Protein AF-A0A0Q4E664-F1 (afdb_monomer_lite)

Secondary structure (DSSP, 8-state):
----SSGGG--HHHHHHHHHHHHHHHHHHH-BTTBPGGGG-SS--HHHHHHHHHHHHS-S--

Foldseek 3Di:
DDPPPPCPPPDVVVVVVVVVLVVVLCCQQPPDDPQDHVNPPPPDDSVRVSVVSVVVVPDDDD

Sequence (62 aa):
MALLGAQATQDPEALYNRVCMAKLMQHVTQGFKAMPPRGLCMDCSTEDYQAINELMVSKPGR

pLDDT: mean 77.33, std 15.71, range [41.69, 93.94]

Structure (mmCIF, N/CA/C/O backbone):
data_AF-A0A0Q4E664-F1
#
_entry.id   AF-A0A0Q4E664-F1
#
loop_
_atom_site.group_PDB
_atom_site.id
_atom_site.type_symbol
_atom_site.label_atom_id
_atom_site.label_alt_id
_atom_site.label_comp_id
_atom_site.label_asym_id
_atom_site.label_entity_id
_atom_site.label_seq_id
_atom_site.pdbx_PDB_ins_code
_atom_site.Cartn_x
_atom_site.Cartn_y
_atom_site.Cartn_z
_atom_site.occupancy
_atom_site.B_iso_or_equiv
_atom_site.auth_seq_id
_atom_site.auth_comp_id
_atom_site.auth_asym_id
_atom_site.auth_atom_id
_atom_site.pdbx_PDB_model_num
ATOM 1 N N . MET A 1 1 ? -36.967 -3.454 21.584 1.00 41.69 1 MET A N 1
ATOM 2 C CA . MET A 1 1 ? -36.331 -3.464 20.250 1.00 41.69 1 MET A CA 1
ATOM 3 C C . MET A 1 1 ? -35.370 -2.295 20.193 1.00 41.69 1 MET A C 1
ATOM 5 O O . MET A 1 1 ? -35.803 -1.161 20.049 1.00 41.69 1 MET A O 1
ATOM 9 N N . ALA A 1 2 ? -34.093 -2.555 20.458 1.00 42.66 2 ALA A N 1
ATOM 10 C CA . ALA A 1 2 ? -33.079 -1.515 20.473 1.00 42.66 2 ALA A CA 1
ATOM 11 C C . ALA A 1 2 ? -32.716 -1.140 19.032 1.00 42.66 2 ALA A C 1
ATOM 13 O O . ALA A 1 2 ? -32.361 -2.010 18.237 1.00 42.66 2 ALA A O 1
ATOM 14 N N . LEU A 1 3 ? -32.797 0.153 18.713 1.00 49.66 3 LEU A N 1
ATOM 15 C CA . LEU A 1 3 ? -32.138 0.758 17.558 1.00 49.66 3 LEU A CA 1
ATOM 16 C C . LEU A 1 3 ? -30.615 0.648 17.747 1.00 49.66 3 LEU A C 1
ATOM 18 O O . LEU A 1 3 ? -29.945 1.614 18.086 1.00 49.66 3 LEU A O 1
ATOM 22 N N . LEU A 1 4 ? -30.063 -0.551 17.560 1.00 51.31 4 LEU A N 1
ATOM 23 C CA . LEU A 1 4 ? -28.625 -0.827 17.636 1.00 51.31 4 LEU A CA 1
ATOM 24 C C . LEU A 1 4 ? -27.937 -0.721 16.260 1.00 51.31 4 LEU A C 1
ATOM 26 O O . LEU A 1 4 ? -26.855 -1.264 16.067 1.00 51.31 4 LEU A O 1
ATOM 30 N N . GLY A 1 5 ? -28.562 -0.042 15.291 1.00 49.81 5 GLY A N 1
ATOM 31 C CA . GLY A 1 5 ? -28.112 -0.009 13.894 1.00 49.81 5 GLY A CA 1
ATOM 32 C C . GLY A 1 5 ? -27.153 1.125 13.506 1.00 49.81 5 GLY A C 1
ATOM 33 O O . GLY A 1 5 ? -26.613 1.083 12.408 1.00 49.81 5 GLY A O 1
ATOM 34 N N . ALA A 1 6 ? -26.921 2.134 14.354 1.00 53.06 6 ALA A N 1
ATOM 35 C CA . ALA A 1 6 ? -26.204 3.358 13.946 1.00 53.06 6 ALA A CA 1
ATOM 36 C C . ALA A 1 6 ? -24.767 3.499 14.492 1.00 53.06 6 ALA A C 1
ATOM 38 O O . ALA A 1 6 ? -24.116 4.507 14.253 1.00 53.06 6 ALA A O 1
ATOM 39 N N . GLN A 1 7 ? -24.245 2.497 15.203 1.00 55.72 7 GLN A N 1
ATOM 40 C CA . GLN A 1 7 ? -22.957 2.597 15.910 1.00 55.72 7 GLN A CA 1
ATOM 41 C C . GLN A 1 7 ? -21.722 2.510 14.995 1.00 55.72 7 GLN A C 1
ATOM 43 O O . GLN A 1 7 ? -20.601 2.706 15.456 1.00 55.72 7 GLN A O 1
ATOM 48 N N . ALA A 1 8 ? -21.890 2.201 13.705 1.00 52.31 8 ALA A N 1
ATOM 49 C CA . ALA A 1 8 ? -20.759 1.979 12.799 1.00 52.31 8 ALA A CA 1
ATOM 50 C C . ALA A 1 8 ? -19.941 3.255 12.496 1.00 52.31 8 ALA A C 1
ATOM 52 O O . ALA A 1 8 ? -18.881 3.162 11.880 1.00 52.31 8 ALA A O 1
ATOM 53 N N . THR A 1 9 ? -20.413 4.435 12.916 1.00 51.81 9 THR A N 1
ATOM 54 C CA . THR A 1 9 ? -19.747 5.735 12.725 1.00 51.81 9 THR A CA 1
ATOM 55 C C . THR A 1 9 ? -19.041 6.276 13.974 1.00 51.81 9 THR A C 1
ATOM 57 O O . THR A 1 9 ? -18.423 7.333 13.888 1.00 51.81 9 THR A O 1
ATOM 60 N N . GLN A 1 10 ? -19.105 5.591 15.122 1.00 57.53 10 GLN A N 1
ATOM 61 C CA . GLN A 1 10 ? -18.681 6.155 16.414 1.00 57.53 10 GLN A CA 1
ATOM 62 C C . GLN A 1 10 ? -17.330 5.678 16.951 1.00 57.53 10 GLN A C 1
ATOM 64 O O . GLN A 1 10 ? -16.932 6.153 18.010 1.00 57.53 10 GLN A O 1
ATOM 69 N N . ASP A 1 11 ? -16.613 4.804 16.241 1.00 65.75 11 ASP A N 1
ATOM 70 C CA . ASP A 1 11 ? -15.229 4.480 16.593 1.00 65.75 11 ASP A CA 1
ATOM 71 C C . ASP A 1 11 ? -14.270 5.364 15.770 1.00 65.75 11 ASP A C 1
ATOM 73 O O . ASP A 1 11 ? -14.009 5.073 14.594 1.00 65.75 11 ASP A O 1
ATOM 77 N N . PRO A 1 12 ? -13.795 6.495 16.330 1.00 69.19 12 PRO A N 1
ATOM 78 C CA . PRO A 1 12 ? -12.919 7.415 15.609 1.00 69.19 12 PRO A CA 1
ATOM 79 C C . PRO A 1 12 ? -11.606 6.743 15.193 1.00 69.19 12 PRO A C 1
ATOM 81 O O . PRO A 1 12 ? -11.066 7.085 14.142 1.00 69.19 12 PRO A O 1
ATOM 84 N N . GLU A 1 13 ? -11.139 5.749 15.952 1.00 70.94 13 GLU A N 1
ATOM 85 C CA . GLU A 1 13 ? -9.938 4.968 15.646 1.00 70.94 13 GLU A CA 1
ATOM 86 C C . GLU A 1 13 ? -10.128 4.088 14.400 1.00 70.94 13 GLU A C 1
ATOM 88 O O . GLU A 1 13 ? -9.292 4.094 13.498 1.00 70.94 13 GLU A O 1
ATOM 93 N N . ALA A 1 14 ? -11.249 3.376 14.271 1.00 71.06 14 ALA A N 1
ATOM 94 C CA . ALA A 1 14 ? -11.552 2.554 13.102 1.00 71.06 14 ALA A CA 1
ATOM 95 C C . ALA A 1 14 ? -11.746 3.402 11.841 1.00 71.06 14 ALA A C 1
ATOM 97 O O . ALA A 1 14 ? -11.308 3.009 10.755 1.00 71.06 14 ALA A O 1
ATOM 98 N N . LEU A 1 15 ? -12.377 4.574 11.966 1.00 74.06 15 LEU A N 1
ATOM 99 C CA . LEU A 1 15 ? -12.505 5.512 10.853 1.00 74.06 15 LEU A CA 1
ATOM 100 C C . LEU A 1 15 ? -11.137 6.071 10.445 1.00 74.06 15 LEU A C 1
ATOM 102 O O . LEU A 1 15 ? -10.817 6.085 9.255 1.00 74.06 15 LEU A O 1
ATOM 106 N N . TYR A 1 16 ? -10.316 6.474 11.417 1.00 74.56 16 TYR A N 1
ATOM 107 C CA . TYR A 1 16 ? -8.954 6.942 11.180 1.00 74.56 16 TYR A CA 1
ATOM 108 C C . TYR A 1 16 ? -8.109 5.872 10.485 1.00 74.56 16 TYR A C 1
ATOM 110 O O . TYR A 1 16 ? -7.476 6.152 9.466 1.00 74.56 16 TYR A O 1
ATOM 118 N N . ASN A 1 17 ? -8.179 4.626 10.953 1.00 78.94 17 ASN A N 1
ATOM 119 C CA . ASN A 1 17 ? -7.468 3.504 10.354 1.00 78.94 17 ASN A CA 1
ATOM 120 C C . ASN A 1 17 ? -7.920 3.261 8.911 1.00 78.94 17 ASN A C 1
ATOM 122 O O . ASN A 1 17 ? -7.074 3.138 8.030 1.00 78.94 17 ASN A O 1
ATOM 126 N N . ARG A 1 18 ? -9.228 3.291 8.618 1.00 77.75 18 ARG A N 1
ATOM 127 C CA . ARG A 1 18 ? -9.736 3.168 7.237 1.00 77.75 18 ARG A CA 1
ATOM 128 C C . ARG A 1 18 ? -9.227 4.276 6.316 1.00 77.75 18 ARG A C 1
ATOM 130 O O . ARG A 1 18 ? -8.795 3.991 5.200 1.00 77.75 18 ARG A O 1
ATOM 137 N N . VAL A 1 19 ? -9.254 5.528 6.772 1.00 82.00 19 VAL A N 1
ATOM 138 C CA . VAL A 1 19 ? -8.755 6.673 5.991 1.00 82.00 19 VAL A CA 1
ATOM 139 C C . VAL A 1 19 ? -7.240 6.570 5.782 1.00 82.00 19 VAL A C 1
ATOM 141 O O . VAL A 1 19 ? -6.749 6.798 4.674 1.00 82.00 19 VAL A O 1
ATOM 144 N N . CYS A 1 20 ? -6.502 6.156 6.813 1.00 83.06 20 CYS A N 1
ATOM 145 C CA . CYS A 1 20 ? -5.071 5.885 6.735 1.00 83.06 20 CYS A CA 1
ATOM 146 C C . CYS A 1 20 ? -4.770 4.780 5.710 1.00 83.06 20 CYS A C 1
ATOM 148 O O . CYS A 1 20 ? -3.871 4.943 4.885 1.00 83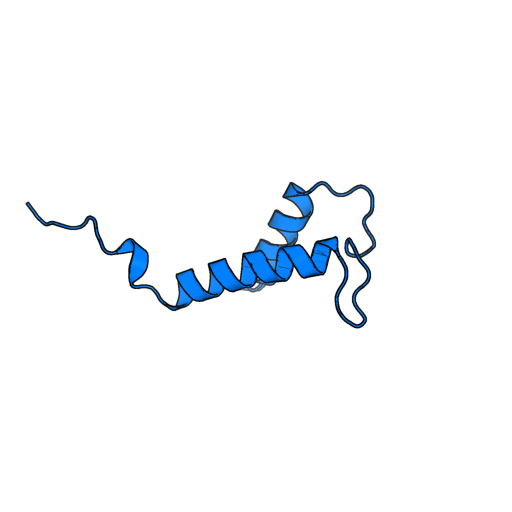.06 20 CYS A O 1
ATOM 150 N N . MET A 1 21 ? -5.569 3.704 5.680 1.00 85.44 21 MET A N 1
ATOM 151 C CA . MET A 1 21 ? -5.356 2.573 4.769 1.00 85.44 21 MET A CA 1
ATOM 152 C C . MET A 1 21 ? -5.516 2.991 3.313 1.00 85.44 21 MET A C 1
ATOM 154 O O . MET A 1 21 ? -4.677 2.652 2.479 1.00 85.44 21 MET A O 1
ATOM 158 N N . ALA A 1 22 ? -6.542 3.791 3.014 1.00 85.88 22 ALA A N 1
ATOM 159 C CA . ALA A 1 22 ? -6.759 4.319 1.672 1.00 85.88 22 ALA A CA 1
ATOM 160 C C . ALA A 1 22 ? -5.589 5.202 1.205 1.00 85.88 22 ALA A C 1
ATOM 162 O O . ALA A 1 22 ? -5.125 5.078 0.070 1.00 85.88 22 ALA A O 1
ATOM 163 N N . LYS A 1 23 ? -5.073 6.070 2.086 1.00 89.44 23 LYS A N 1
ATOM 164 C CA . LYS A 1 23 ? -3.934 6.942 1.764 1.00 89.44 23 LYS A CA 1
ATOM 165 C C . LYS A 1 23 ? -2.646 6.145 1.561 1.00 89.44 23 LYS A C 1
ATOM 167 O O . LYS A 1 23 ? -1.885 6.425 0.636 1.00 89.44 23 LYS A O 1
ATOM 172 N N . LEU A 1 24 ? -2.417 5.143 2.401 1.00 88.44 24 LEU A N 1
ATOM 173 C CA . LEU A 1 24 ? -1.225 4.310 2.345 1.00 88.44 24 LEU A CA 1
ATOM 174 C C . LEU A 1 24 ? -1.197 3.451 1.075 1.00 88.44 24 LEU A C 1
ATOM 176 O O . LEU A 1 24 ? -0.154 3.360 0.435 1.00 88.44 24 LEU A O 1
ATOM 180 N N . MET A 1 25 ? -2.350 2.954 0.620 1.00 89.69 25 MET A N 1
ATOM 181 C CA . MET A 1 25 ? -2.473 2.271 -0.672 1.00 89.69 25 MET A CA 1
ATOM 182 C C . MET A 1 25 ? -2.045 3.141 -1.866 1.00 89.69 25 MET A C 1
ATOM 184 O O . MET A 1 25 ? -1.351 2.669 -2.771 1.00 89.69 25 MET A O 1
ATOM 188 N N . GLN A 1 26 ? -2.388 4.434 -1.865 1.00 90.69 26 GLN A N 1
ATOM 189 C CA . GLN A 1 26 ? -1.908 5.359 -2.900 1.00 90.69 26 GLN A CA 1
ATOM 190 C C . GLN A 1 26 ? -0.384 5.511 -2.864 1.00 90.69 26 GLN A C 1
ATOM 192 O O . GLN A 1 26 ? 0.265 5.487 -3.904 1.00 90.69 26 GLN A O 1
ATOM 197 N N . HIS A 1 27 ? 0.204 5.621 -1.673 1.00 91.75 27 HIS A N 1
ATOM 198 C CA . HIS A 1 27 ? 1.654 5.737 -1.521 1.00 91.75 27 HIS A CA 1
ATOM 199 C C . HIS A 1 27 ? 2.393 4.458 -1.932 1.00 91.75 27 HIS A C 1
ATOM 201 O O . HIS A 1 27 ? 3.443 4.541 -2.562 1.00 91.75 27 HIS A O 1
ATOM 207 N N . VAL A 1 28 ? 1.843 3.279 -1.627 1.00 89.62 28 VAL A N 1
ATOM 208 C CA . VAL A 1 28 ? 2.425 1.994 -2.040 1.00 89.62 28 VAL A CA 1
ATOM 209 C C . VAL A 1 28 ? 2.382 1.843 -3.558 1.00 89.62 28 VAL A C 1
ATOM 211 O O . VAL A 1 28 ? 3.352 1.387 -4.148 1.00 89.62 28 VAL A O 1
ATOM 214 N N . THR A 1 29 ? 1.307 2.268 -4.219 1.00 89.81 29 THR A N 1
ATOM 215 C CA . THR A 1 29 ? 1.182 2.142 -5.681 1.00 89.81 29 THR A CA 1
ATOM 216 C C . THR A 1 29 ? 1.991 3.189 -6.449 1.00 89.81 29 THR A C 1
ATOM 218 O O . THR A 1 29 ? 2.635 2.850 -7.440 1.00 89.81 29 THR A O 1
ATOM 221 N N . GLN A 1 30 ? 1.996 4.442 -5.990 1.00 90.88 30 GLN A N 1
ATOM 222 C CA . GLN A 1 30 ? 2.604 5.575 -6.702 1.00 90.88 30 GLN A CA 1
ATOM 223 C C . GLN A 1 30 ? 4.029 5.905 -6.236 1.00 90.88 30 GLN A C 1
ATOM 225 O O . GLN A 1 30 ? 4.742 6.644 -6.912 1.00 90.88 30 GLN A O 1
ATOM 230 N N . GLY A 1 31 ? 4.461 5.346 -5.105 1.00 91.00 31 GLY A N 1
ATOM 231 C CA . GLY A 1 31 ? 5.665 5.774 -4.403 1.00 91.00 31 GLY A CA 1
ATOM 232 C C . GLY A 1 31 ? 5.400 7.017 -3.549 1.00 91.00 31 GLY A C 1
ATOM 233 O O . GLY A 1 31 ? 4.498 7.815 -3.813 1.00 91.00 31 GLY A O 1
ATOM 234 N N . PHE A 1 32 ? 6.184 7.189 -2.486 1.00 93.94 32 PHE A N 1
ATOM 235 C CA . PHE A 1 32 ? 6.059 8.343 -1.595 1.00 93.94 32 PHE A CA 1
ATOM 236 C C . PHE A 1 32 ? 7.398 8.687 -0.946 1.00 93.94 32 PHE A C 1
ATOM 238 O O . PHE A 1 32 ? 7.979 7.879 -0.220 1.00 93.94 32 PHE A O 1
ATOM 245 N N . LYS A 1 33 ? 7.876 9.920 -1.162 1.00 92.50 33 LYS A N 1
ATOM 246 C CA . LYS A 1 33 ? 9.204 10.379 -0.718 1.00 92.50 33 LYS A CA 1
ATOM 247 C C . LYS A 1 33 ? 10.303 9.417 -1.201 1.00 92.50 33 LYS A C 1
ATOM 249 O O . LYS A 1 33 ? 10.448 9.221 -2.398 1.00 92.50 33 LYS A O 1
ATOM 254 N N . ALA A 1 34 ? 11.065 8.830 -0.280 1.00 93.56 34 ALA A N 1
ATOM 255 C CA . ALA A 1 34 ? 12.126 7.872 -0.576 1.00 93.56 34 ALA A CA 1
ATOM 256 C C . ALA A 1 34 ? 11.611 6.439 -0.814 1.00 93.56 34 ALA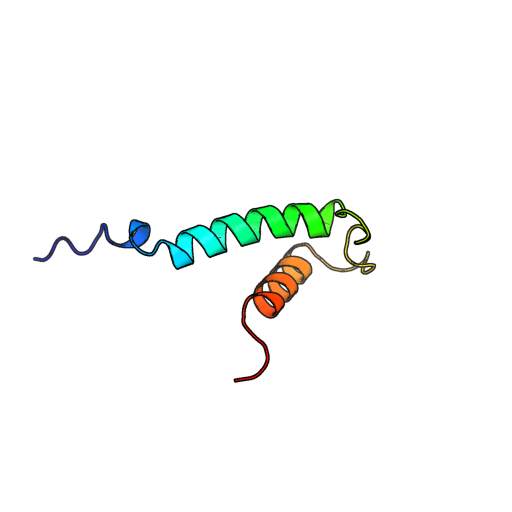 A C 1
ATOM 258 O O . ALA A 1 34 ? 12.405 5.556 -1.126 1.00 93.56 34 ALA A O 1
ATOM 259 N N . MET A 1 35 ? 10.308 6.184 -0.643 1.00 90.94 35 MET A N 1
ATOM 260 C CA . MET A 1 35 ? 9.731 4.863 -0.863 1.00 90.94 35 MET A CA 1
ATOM 261 C C . MET A 1 35 ? 9.469 4.653 -2.361 1.00 90.94 35 MET A C 1
ATOM 263 O O . MET A 1 35 ? 8.707 5.430 -2.950 1.00 90.94 35 MET A O 1
ATOM 267 N N . PRO A 1 36 ? 10.068 3.624 -2.985 1.00 90.31 36 PRO A N 1
ATOM 268 C CA . PRO A 1 36 ? 9.838 3.326 -4.389 1.00 90.31 36 PRO A CA 1
ATOM 269 C C . PRO A 1 36 ? 8.391 2.869 -4.618 1.00 90.31 36 PRO A C 1
ATOM 271 O O . PRO A 1 36 ? 7.803 2.220 -3.743 1.00 90.31 36 PRO A O 1
ATOM 274 N N . PRO A 1 37 ? 7.814 3.166 -5.796 1.00 91.75 37 PRO A N 1
ATOM 275 C CA . PRO A 1 37 ? 6.510 2.640 -6.163 1.00 91.75 37 PRO A CA 1
ATOM 276 C C . PRO A 1 37 ? 6.530 1.114 -6.113 1.00 91.75 37 PRO A C 1
ATOM 278 O O . PRO A 1 37 ? 7.537 0.467 -6.413 1.00 91.75 37 PRO A O 1
ATOM 281 N N . ARG A 1 38 ? 5.394 0.547 -5.718 1.00 89.69 38 ARG A N 1
ATOM 282 C CA . ARG A 1 38 ? 5.139 -0.893 -5.626 1.00 89.69 38 ARG A CA 1
ATOM 283 C C . ARG A 1 38 ? 6.053 -1.648 -4.658 1.00 89.69 38 ARG A C 1
ATOM 285 O O . ARG A 1 38 ? 6.101 -2.875 -4.693 1.00 89.69 38 ARG A O 1
ATOM 292 N N . GLY A 1 39 ? 6.782 -0.939 -3.789 1.00 87.38 39 GLY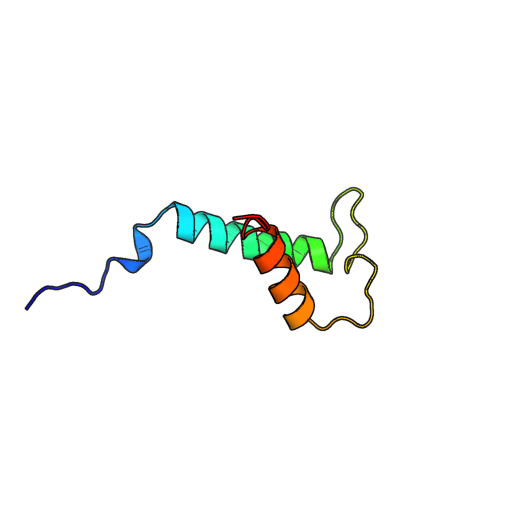 A N 1
ATOM 293 C CA . GLY A 1 39 ? 7.647 -1.553 -2.780 1.00 87.38 39 GLY A CA 1
ATOM 294 C C . GLY A 1 39 ? 8.681 -2.517 -3.369 1.00 87.38 39 GLY A C 1
ATOM 295 O O . GLY A 1 39 ? 9.011 -3.506 -2.727 1.00 87.38 39 GLY A O 1
ATOM 296 N N . LEU A 1 40 ? 9.149 -2.255 -4.597 1.00 85.38 40 LEU A N 1
ATOM 297 C CA . LEU A 1 40 ? 10.066 -3.109 -5.371 1.00 85.38 40 LEU A CA 1
ATOM 298 C C . LEU A 1 40 ? 9.508 -4.477 -5.810 1.00 85.38 40 LEU A C 1
ATOM 300 O O . LEU A 1 40 ? 10.194 -5.186 -6.541 1.00 85.38 40 LEU A O 1
ATOM 304 N N . CYS A 1 41 ? 8.277 -4.840 -5.443 1.00 89.38 41 CYS A N 1
ATOM 305 C CA . CYS A 1 41 ? 7.620 -6.039 -5.954 1.00 89.38 41 CYS A CA 1
ATOM 306 C C . CYS A 1 41 ? 6.749 -5.661 -7.151 1.00 89.38 41 CYS A C 1
ATOM 308 O O . CYS A 1 41 ? 5.649 -5.159 -6.958 1.00 89.38 41 CYS A O 1
ATOM 310 N N . MET A 1 42 ? 7.208 -5.865 -8.385 1.00 84.88 42 MET A N 1
ATOM 311 C CA . MET A 1 42 ? 6.400 -5.533 -9.572 1.00 84.88 42 MET A CA 1
ATOM 312 C C . MET A 1 42 ? 5.352 -6.603 -9.903 1.00 84.88 42 MET A C 1
ATOM 314 O O . MET A 1 42 ? 4.348 -6.285 -10.537 1.00 84.88 42 MET A O 1
ATOM 318 N N . ASP A 1 43 ? 5.551 -7.828 -9.414 1.00 90.69 43 ASP A N 1
ATOM 319 C CA . ASP A 1 43 ? 4.686 -8.983 -9.680 1.00 90.69 43 ASP A CA 1
ATOM 320 C C . ASP A 1 43 ? 3.535 -9.140 -8.672 1.00 90.69 43 ASP A C 1
ATOM 322 O O . ASP A 1 43 ? 2.609 -9.911 -8.906 1.00 90.69 43 ASP A O 1
ATOM 326 N N . CYS A 1 44 ? 3.573 -8.409 -7.554 1.00 88.31 44 CYS A N 1
ATOM 327 C CA . CYS A 1 44 ? 2.538 -8.469 -6.521 1.00 88.31 44 CYS A CA 1
ATOM 328 C C . CYS A 1 44 ? 1.196 -7.939 -7.055 1.00 88.31 44 CYS A C 1
ATOM 330 O O . CYS A 1 44 ? 1.149 -6.943 -7.769 1.00 88.31 44 CYS A O 1
ATOM 332 N N . SER A 1 45 ? 0.080 -8.559 -6.707 1.00 89.75 45 SER A N 1
ATOM 333 C CA . SER A 1 45 ? -1.261 -8.068 -7.043 1.00 89.75 45 SER A CA 1
ATOM 334 C C . SER A 1 45 ? -1.687 -6.898 -6.145 1.00 89.75 45 SER A C 1
ATOM 336 O O . SER A 1 45 ? -1.007 -6.535 -5.182 1.00 89.75 45 SER A O 1
ATOM 338 N N . THR A 1 46 ? -2.823 -6.269 -6.455 1.00 86.56 46 THR A N 1
ATOM 339 C CA . THR A 1 46 ? -3.395 -5.241 -5.573 1.00 86.56 46 THR A CA 1
ATOM 340 C C . THR A 1 46 ? -3.795 -5.828 -4.219 1.00 86.56 46 THR A C 1
ATOM 342 O O . THR A 1 46 ? -3.541 -5.183 -3.201 1.00 86.56 46 THR A O 1
ATOM 345 N N . GLU A 1 47 ? -4.326 -7.054 -4.187 1.00 88.88 47 GLU A N 1
ATOM 346 C CA . GLU A 1 47 ? -4.610 -7.777 -2.945 1.00 88.88 47 GLU A CA 1
ATOM 347 C C . GLU A 1 47 ? -3.352 -8.004 -2.093 1.00 88.88 47 GLU A C 1
ATOM 349 O O . GLU A 1 47 ? -3.403 -7.831 -0.874 1.00 88.88 47 GLU A O 1
ATOM 354 N N . ASP A 1 48 ? -2.204 -8.309 -2.707 1.00 90.44 48 ASP A N 1
ATOM 355 C CA . ASP A 1 48 ? -0.951 -8.521 -1.966 1.00 90.44 48 ASP A CA 1
ATOM 356 C C . ASP A 1 48 ? -0.503 -7.249 -1.234 1.00 90.44 48 ASP A C 1
ATOM 358 O O . ASP A 1 48 ? -0.105 -7.293 -0.067 1.00 90.44 48 ASP A O 1
ATOM 362 N N . TYR A 1 49 ? -0.622 -6.083 -1.879 1.00 87.88 49 TYR A N 1
ATOM 363 C CA . TYR A 1 49 ? -0.335 -4.811 -1.210 1.00 87.88 49 TYR A CA 1
ATOM 364 C C . TYR A 1 49 ? -1.314 -4.513 -0.081 1.00 87.88 49 TYR A C 1
ATOM 366 O O . TYR A 1 49 ? -0.923 -3.914 0.917 1.00 87.88 49 TYR A O 1
ATOM 374 N N . GLN A 1 50 ? -2.569 -4.930 -0.224 1.00 87.38 50 GLN A N 1
ATOM 375 C CA . GLN A 1 50 ? -3.611 -4.797 0.792 1.00 87.38 50 GLN A CA 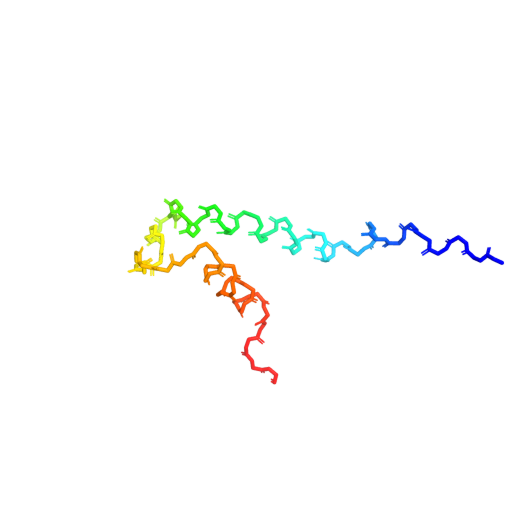1
ATOM 37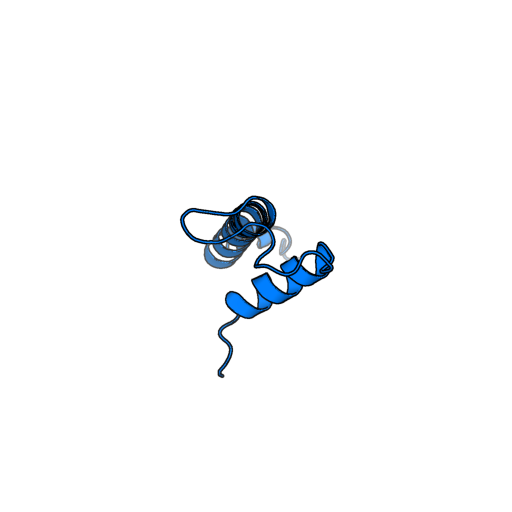6 C C . GLN A 1 50 ? -3.252 -5.609 2.038 1.00 87.38 50 GLN A C 1
ATOM 378 O O . GLN A 1 50 ? -3.206 -5.049 3.132 1.00 87.38 50 GLN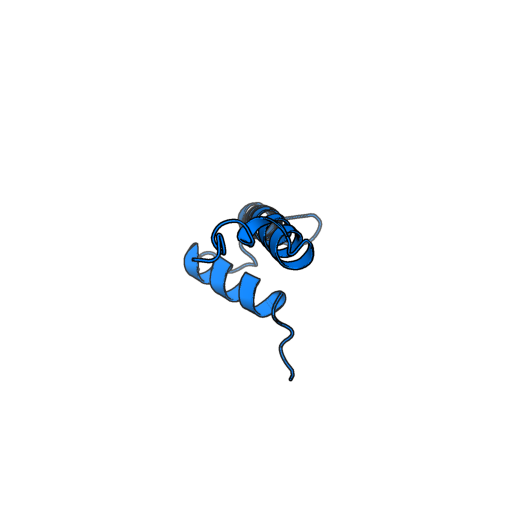 A O 1
ATOM 383 N N . ALA A 1 51 ? -2.887 -6.878 1.853 1.00 88.75 51 ALA A N 1
ATOM 384 C CA . ALA A 1 51 ? -2.498 -7.778 2.933 1.00 88.75 51 ALA A CA 1
ATOM 385 C C . ALA A 1 51 ? -1.227 -7.310 3.658 1.00 88.75 51 ALA A C 1
ATOM 387 O O . ALA A 1 51 ? -1.176 -7.308 4.888 1.00 88.75 51 ALA A O 1
ATOM 388 N N . ILE A 1 52 ? -0.208 -6.854 2.918 1.00 85.56 52 ILE A N 1
ATOM 389 C CA . ILE A 1 52 ? 1.005 -6.279 3.521 1.00 85.56 52 ILE A CA 1
ATOM 390 C C . ILE A 1 52 ? 0.659 -5.017 4.312 1.00 85.56 52 ILE A C 1
ATOM 392 O O . ILE A 1 52 ? 1.165 -4.813 5.411 1.00 85.56 52 ILE A O 1
ATOM 396 N N . ASN A 1 53 ? -0.199 -4.159 3.768 1.00 85.38 53 ASN A N 1
ATOM 397 C CA . ASN A 1 53 ? -0.574 -2.921 4.428 1.00 85.38 53 ASN A CA 1
ATOM 398 C C . ASN A 1 53 ? -1.332 -3.174 5.740 1.00 85.38 53 ASN A C 1
ATOM 400 O O . ASN A 1 53 ? -1.024 -2.566 6.765 1.00 85.38 53 ASN A O 1
ATOM 404 N N . GLU A 1 54 ? -2.269 -4.123 5.725 1.00 84.62 54 GLU A N 1
ATOM 405 C CA . GLU A 1 54 ? -2.960 -4.594 6.925 1.00 84.62 54 GLU A CA 1
ATOM 406 C C . GLU A 1 54 ? -1.975 -5.166 7.945 1.00 84.62 54 GLU A C 1
ATOM 408 O O . GLU A 1 54 ? -2.027 -4.769 9.108 1.00 84.62 54 GLU A O 1
ATOM 413 N N . LEU A 1 55 ? -1.018 -5.993 7.504 1.00 82.81 55 LEU A N 1
ATOM 414 C CA . LEU A 1 55 ? 0.046 -6.533 8.353 1.00 82.81 55 LEU A CA 1
ATOM 415 C C . LEU A 1 55 ? 0.906 -5.437 8.992 1.00 82.81 55 LEU A C 1
ATOM 417 O O . LEU A 1 55 ? 1.299 -5.569 10.142 1.00 82.81 55 LEU A O 1
ATOM 421 N N . MET A 1 56 ? 1.235 -4.363 8.276 1.00 78.19 56 MET A N 1
ATOM 422 C CA . MET A 1 56 ? 2.069 -3.283 8.821 1.00 78.19 56 MET A CA 1
ATOM 423 C C . MET A 1 56 ? 1.332 -2.440 9.866 1.00 78.19 56 MET A C 1
ATOM 425 O O . MET A 1 56 ? 1.951 -1.837 10.746 1.00 78.19 56 MET A O 1
ATOM 429 N N . VAL A 1 57 ? 0.007 -2.389 9.768 1.00 77.44 57 VAL A N 1
ATOM 430 C CA . VAL A 1 57 ? -0.861 -1.609 10.658 1.00 77.44 57 VAL A CA 1
ATOM 431 C C . VAL A 1 57 ? -1.282 -2.435 11.862 1.00 77.44 57 VAL A C 1
ATOM 433 O O . VAL A 1 57 ? -1.334 -1.922 12.983 1.00 77.44 57 VAL A O 1
ATOM 436 N N . SER A 1 58 ? -1.503 -3.733 11.670 1.00 68.38 58 SER A N 1
ATOM 437 C CA . SER A 1 58 ? -1.595 -4.687 12.762 1.00 68.38 58 SER A CA 1
ATOM 438 C C . SER A 1 58 ? -0.191 -4.925 13.318 1.00 68.38 58 SER A C 1
ATOM 440 O O . SER A 1 58 ? 0.585 -5.643 12.712 1.00 68.38 58 SER A O 1
ATOM 442 N N . LYS A 1 59 ? 0.175 -4.336 14.462 1.00 55.31 59 LYS A N 1
ATOM 443 C CA . LYS A 1 59 ? 1.468 -4.612 15.125 1.00 55.31 59 LYS A CA 1
ATOM 444 C C . LYS A 1 59 ? 1.840 -6.113 15.044 1.00 55.31 59 LYS A C 1
ATOM 446 O O . LYS A 1 59 ? 1.179 -6.910 15.715 1.00 55.31 59 LYS A O 1
ATOM 451 N N . PRO A 1 60 ? 2.896 -6.512 14.313 1.00 48.75 60 PRO A N 1
ATOM 452 C CA . PRO A 1 60 ? 3.397 -7.871 14.401 1.00 48.75 60 PRO A CA 1
ATOM 453 C C . PRO A 1 60 ? 4.197 -7.973 15.703 1.00 48.75 60 PRO A C 1
ATOM 455 O O . PRO A 1 60 ? 5.186 -7.261 15.878 1.00 48.75 60 PRO A O 1
ATOM 458 N N . GLY A 1 61 ? 3.736 -8.803 16.643 1.00 56.09 61 GLY A N 1
ATOM 459 C CA . GLY A 1 61 ? 4.432 -9.042 17.916 1.00 56.09 61 GLY A CA 1
ATOM 460 C C . GLY A 1 61 ? 3.614 -8.867 19.200 1.00 56.09 61 GLY A C 1
ATOM 461 O O . GLY A 1 61 ? 4.182 -8.460 20.212 1.00 56.09 61 GLY A O 1
ATOM 462 N N . ARG A 1 62 ? 2.310 -9.174 19.195 1.00 48.28 62 ARG A N 1
ATOM 463 C CA . ARG A 1 62 ? 1.706 -9.801 20.383 1.00 48.28 62 ARG A CA 1
ATOM 464 C C . ARG A 1 62 ? 1.842 -11.310 20.241 1.00 48.28 62 ARG A C 1
ATOM 466 O O . ARG A 1 62 ? 1.590 -11.784 19.113 1.00 48.28 62 ARG A O 1
#

Radius of gyration: 15.58 Å; chains: 1; bounding box: 48×20×30 Å